Protein AF-A0A7S2MQ32-F1 (afdb_monomer)

Sequence (96 aa):
TALHDCSGAVVSGEMVAVMGPSGAGKSTLLDTLTMRKTVGDISGKVLINGRERDESFLLASTYVPQEDNLVPTNTVEETMLFYADLTLPRSSSFER

Solvent-accessible surface area (backbone atoms only — not comparable to full-atom values): 7012 Å² total; per-residue (Å²): 132,73,77,74,96,81,84,86,87,85,60,94,93,66,87,86,83,91,83,76,64,90,87,65,30,62,67,58,50,52,30,56,77,64,73,65,59,88,76,80,94,84,83,88,86,58,67,56,95,86,36,76,68,57,78,66,51,67,77,77,53,86,83,84,69,98,67,85,92,71,67,89,87,55,52,72,66,57,51,51,50,55,52,45,70,74,70,51,62,92,83,66,75,84,84,129

InterPro domains:
  IPR003439 ABC transporter-like, ATP-binding domain [PF00005] (3-79)
  IPR027417 P-loop containing nucleoside triphosphate hydrolase [G3DSA:3.40.50.300] (1-96)
  IPR027417 P-loop containing nucleoside triphosphate hydrolase [SSF52540] (2-87)
  IPR050352 ATP-binding cassette subfamily G transporters [PTHR48041] (3-93)

Nearest PDB structures (foldseek):
  7pkt-assembly1_E  TM=1.574E-01  e=5.296E+00  Chlamydomonas reinhardtii

Secondary structure (DSSP, 8-state):
----S------TT--------TTSSHHHHHHHHTT---SS---S--EETTEE--THHHHH-----SS----TTS-HHHHHHHHHHHHS-TT-----

Radius of gyration: 16.96 Å; Cα contacts (8 Å, |Δi|>4): 30; chains: 1; bounding box: 49×25×41 Å

Organism: NCBI:txid327968

Foldseek 3Di:
DLDDPDDDDDDPPDDDDDDDDPSSCPLVVVCLLQVNDPDDDDDDFDDDPNHTDDPVVNLVDDDDDPDDPDDPPDDPVRRVVVVCVVNPDPPPDDDD

Mean predicted aligned error: 6.2 Å

pLDDT: mean 87.22, std 9.17, range [43.84, 96.19]

Structure (mmCIF, N/CA/C/O backbone):
data_AF-A0A7S2MQ32-F1
#
_entry.id   AF-A0A7S2MQ32-F1
#
loop_
_atom_site.group_PDB
_atom_site.id
_atom_site.type_symbol
_atom_site.label_atom_id
_atom_site.label_alt_id
_atom_site.label_c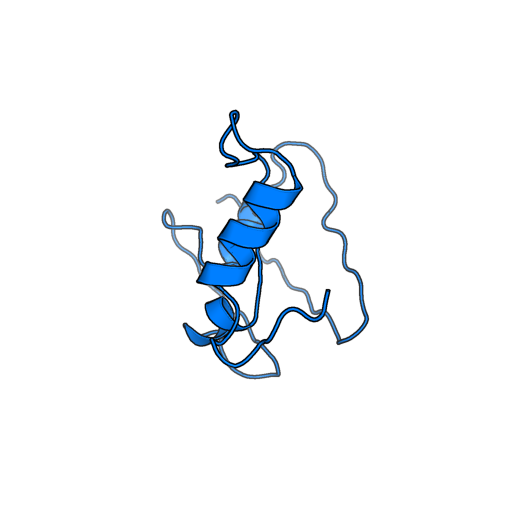omp_id
_atom_site.label_asym_id
_atom_site.label_entity_id
_atom_site.label_seq_id
_atom_site.pdbx_PDB_ins_code
_atom_site.Cartn_x
_atom_site.Cartn_y
_atom_site.Cartn_z
_atom_site.occupancy
_atom_site.B_iso_or_equiv
_atom_site.auth_seq_id
_atom_site.auth_comp_id
_atom_site.auth_asym_id
_atom_site.auth_atom_id
_atom_site.pdbx_PDB_model_num
ATOM 1 N N . THR A 1 1 ? 20.627 3.619 -1.464 1.00 59.44 1 THR A N 1
ATOM 2 C CA . THR A 1 1 ? 19.467 3.231 -2.287 1.00 59.44 1 THR A CA 1
ATOM 3 C C . THR A 1 1 ? 18.786 2.053 -1.619 1.00 59.44 1 THR A C 1
ATOM 5 O O . THR A 1 1 ? 19.478 1.129 -1.230 1.00 59.44 1 THR A O 1
ATOM 8 N N . ALA A 1 2 ? 17.483 2.141 -1.333 1.00 75.12 2 ALA A N 1
ATOM 9 C CA . ALA A 1 2 ? 16.776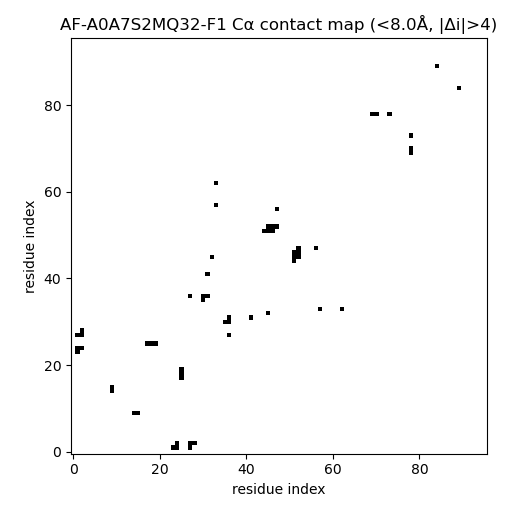 1.146 -0.506 1.00 75.12 2 ALA A CA 1
ATOM 10 C C . ALA A 1 2 ? 16.167 -0.016 -1.315 1.00 75.12 2 ALA A C 1
ATOM 12 O O . ALA A 1 2 ? 15.858 -1.055 -0.747 1.00 75.12 2 ALA A O 1
ATOM 13 N N . LEU A 1 3 ? 15.986 0.166 -2.626 1.00 87.81 3 LEU A N 1
ATOM 14 C CA . LEU A 1 3 ? 15.459 -0.823 -3.566 1.00 87.81 3 LEU A CA 1
ATOM 15 C C . LEU A 1 3 ? 16.305 -0.775 -4.835 1.00 87.81 3 LEU A C 1
ATOM 17 O O . LEU A 1 3 ? 16.645 0.314 -5.296 1.00 87.81 3 LEU A O 1
ATOM 21 N N . HIS A 1 4 ? 16.633 -1.934 -5.391 1.00 89.69 4 HIS A N 1
ATOM 22 C CA . HIS A 1 4 ? 17.498 -2.058 -6.558 1.00 89.69 4 HIS A CA 1
ATOM 23 C C . HIS A 1 4 ? 16.889 -3.053 -7.538 1.00 89.69 4 HIS A C 1
ATOM 25 O O . HIS A 1 4 ? 16.665 -4.198 -7.162 1.00 89.69 4 HIS A O 1
ATOM 31 N N . ASP A 1 5 ? 16.621 -2.592 -8.761 1.00 89.50 5 ASP A N 1
ATOM 32 C CA . ASP A 1 5 ? 16.197 -3.416 -9.902 1.00 89.50 5 ASP A CA 1
ATOM 33 C C . ASP A 1 5 ? 15.099 -4.447 -9.571 1.00 89.50 5 ASP A C 1
ATOM 35 O O . ASP A 1 5 ? 15.208 -5.646 -9.822 1.00 89.50 5 ASP A O 1
ATOM 39 N N . CYS A 1 6 ? 14.037 -3.978 -8.914 1.00 90.81 6 CYS A N 1
ATOM 40 C CA . CYS A 1 6 ? 12.917 -4.823 -8.520 1.00 90.81 6 CYS A CA 1
ATOM 41 C C . CYS A 1 6 ? 11.891 -4.893 -9.657 1.00 90.81 6 CYS A C 1
ATOM 43 O O . CYS A 1 6 ? 11.445 -3.861 -10.159 1.00 90.81 6 CYS A O 1
ATOM 45 N N . SER A 1 7 ? 11.469 -6.104 -10.017 1.00 92.75 7 SER A N 1
ATOM 46 C CA . SER A 1 7 ? 10.418 -6.351 -11.007 1.00 92.75 7 SER A CA 1
ATOM 47 C C . SER A 1 7 ? 9.429 -7.398 -10.496 1.00 92.75 7 SER A C 1
ATOM 49 O O . SER A 1 7 ? 9.757 -8.226 -9.646 1.00 92.75 7 SER A O 1
ATOM 51 N N . GLY A 1 8 ? 8.192 -7.331 -10.980 1.00 93.31 8 GLY A N 1
ATOM 52 C CA . GLY A 1 8 ? 7.127 -8.249 -10.593 1.00 93.31 8 GLY A CA 1
ATOM 53 C C . GLY A 1 8 ? 5.819 -7.929 -11.308 1.00 93.31 8 GLY A C 1
ATOM 54 O O . GLY A 1 8 ? 5.656 -6.847 -11.872 1.00 93.31 8 GLY A O 1
ATOM 55 N N . ALA A 1 9 ? 4.894 -8.882 -11.283 1.00 94.31 9 ALA A N 1
ATOM 56 C CA . ALA A 1 9 ? 3.543 -8.740 -11.806 1.00 94.31 9 ALA A CA 1
ATOM 57 C C . ALA A 1 9 ? 2.574 -9.514 -10.906 1.00 94.31 9 ALA A C 1
ATOM 59 O O . ALA A 1 9 ? 2.970 -10.479 -10.255 1.00 94.31 9 ALA A O 1
ATOM 60 N N . VAL A 1 10 ? 1.320 -9.072 -10.875 1.00 93.44 10 VAL A N 1
ATOM 61 C CA . VAL A 1 10 ? 0.223 -9.725 -10.153 1.00 93.44 10 VAL A CA 1
ATOM 62 C C . VAL A 1 10 ? -0.965 -9.772 -11.100 1.00 93.44 10 VAL A C 1
ATOM 64 O O . VAL A 1 10 ? -1.293 -8.740 -11.694 1.00 93.44 10 VAL A O 1
ATOM 67 N N . VAL A 1 11 ? -1.598 -10.935 -11.260 1.00 95.00 11 VAL A N 1
ATOM 68 C CA . VAL A 1 11 ? -2.842 -11.036 -12.035 1.00 95.00 11 VAL A CA 1
ATOM 69 C C . VAL A 1 11 ? -4.071 -11.077 -11.128 1.00 95.00 11 VAL A C 1
ATOM 71 O O . VAL A 1 11 ? -3.991 -11.300 -9.921 1.00 95.00 11 VAL A O 1
ATOM 74 N N . SER A 1 12 ? -5.239 -10.798 -11.707 1.00 93.56 12 SER A N 1
ATOM 75 C CA . SER A 1 12 ? -6.498 -10.792 -10.959 1.00 93.56 12 SER A CA 1
ATOM 76 C C . SER A 1 12 ? -6.752 -12.152 -10.299 1.00 93.56 12 SER A C 1
ATOM 78 O O . SER A 1 12 ? -6.643 -13.188 -10.951 1.00 93.56 12 SER A O 1
ATOM 80 N N . GLY A 1 13 ? -7.097 -12.134 -9.010 1.00 94.94 13 GLY A N 1
ATOM 81 C CA . GLY A 1 13 ? -7.343 -13.337 -8.209 1.00 94.94 13 GLY A CA 1
ATOM 82 C C . GLY A 1 13 ? -6.108 -13.907 -7.507 1.00 94.94 13 GLY A C 1
ATOM 83 O O . GLY A 1 13 ? -6.251 -14.832 -6.710 1.00 94.94 13 GLY A O 1
ATOM 84 N N . GLU A 1 14 ? -4.915 -13.358 -7.744 1.00 95.56 14 GLU A N 1
ATOM 85 C CA . GLU A 1 14 ? -3.703 -13.783 -7.045 1.00 95.56 14 GLU A CA 1
ATOM 86 C C . GLU A 1 14 ? -3.470 -13.017 -5.742 1.00 95.56 14 GLU A C 1
ATOM 88 O O . GLU A 1 14 ? -3.774 -11.831 -5.610 1.00 95.56 14 GLU A O 1
ATOM 93 N N . MET A 1 15 ? -2.850 -13.709 -4.786 1.00 94.31 15 MET A N 1
ATOM 94 C CA . MET A 1 15 ? -2.302 -13.118 -3.573 1.00 94.31 15 MET A CA 1
ATOM 95 C C . MET A 1 15 ? -0.780 -13.232 -3.620 1.00 94.31 15 MET A C 1
ATOM 97 O O . MET A 1 15 ? -0.234 -14.334 -3.633 1.00 94.31 15 MET A O 1
ATOM 101 N N . VAL A 1 16 ? -0.096 -12.088 -3.623 1.00 94.62 16 VAL A N 1
ATOM 102 C CA . VAL A 1 16 ? 1.370 -12.022 -3.630 1.00 94.62 16 VAL A CA 1
ATOM 103 C C . VAL A 1 16 ? 1.873 -11.543 -2.277 1.00 94.62 16 VAL A C 1
ATOM 105 O O . VAL A 1 16 ? 1.431 -10.520 -1.759 1.00 94.62 16 VAL A O 1
ATOM 108 N N . ALA A 1 17 ? 2.824 -12.287 -1.712 1.00 93.94 17 ALA A N 1
ATOM 109 C CA . ALA A 1 17 ? 3.459 -11.967 -0.442 1.00 93.94 17 ALA A CA 1
ATOM 110 C C . ALA A 1 17 ? 4.883 -11.440 -0.664 1.00 93.94 17 ALA A C 1
ATOM 112 O O . ALA A 1 17 ? 5.700 -12.082 -1.324 1.00 93.94 17 ALA A O 1
ATOM 113 N N . VAL A 1 18 ? 5.203 -10.293 -0.061 1.00 92.62 18 VAL A N 1
ATOM 114 C CA . VAL A 1 18 ? 6.566 -9.745 -0.034 1.00 92.62 18 VAL A CA 1
ATOM 115 C C . VAL A 1 18 ? 7.239 -10.169 1.268 1.00 92.62 18 VAL A C 1
ATOM 117 O O . VAL A 1 18 ? 6.889 -9.695 2.348 1.00 92.62 18 VAL A O 1
ATOM 120 N N . MET A 1 19 ? 8.223 -11.061 1.172 1.00 93.31 19 MET A N 1
ATOM 121 C CA . MET A 1 19 ? 8.927 -11.628 2.324 1.00 93.31 19 MET A CA 1
ATOM 122 C C . MET A 1 19 ? 10.399 -11.212 2.347 1.00 93.31 19 MET A C 1
ATOM 124 O O . MET A 1 19 ? 11.017 -10.995 1.310 1.00 93.31 19 MET A O 1
ATOM 128 N N . GLY A 1 20 ? 10.970 -11.100 3.545 1.00 92.88 20 GLY A N 1
ATOM 129 C CA . GLY A 1 20 ? 12.378 -10.751 3.729 1.00 92.88 20 GLY A CA 1
ATOM 130 C C . GLY A 1 20 ? 12.688 -10.257 5.144 1.00 92.88 20 GLY A C 1
ATOM 131 O O . GLY A 1 20 ? 11.764 -9.911 5.892 1.00 92.88 20 GLY A O 1
ATOM 132 N N . PRO A 1 21 ? 13.975 -10.182 5.525 1.00 93.38 21 PRO A N 1
ATOM 133 C CA . PRO A 1 21 ? 14.389 -9.750 6.858 1.00 93.38 21 PRO A CA 1
ATOM 134 C C . PRO A 1 21 ? 13.974 -8.300 7.152 1.00 93.38 21 PRO A C 1
ATOM 136 O O . PRO A 1 21 ? 13.599 -7.533 6.255 1.00 93.38 21 PRO A O 1
ATOM 139 N N . SER A 1 22 ? 13.994 -7.911 8.429 1.00 90.75 22 SER A N 1
ATOM 140 C CA . SER A 1 22 ? 13.772 -6.510 8.809 1.00 90.75 22 SER A CA 1
ATOM 141 C C . SER A 1 22 ? 14.791 -5.603 8.106 1.00 90.75 22 SER A C 1
ATOM 143 O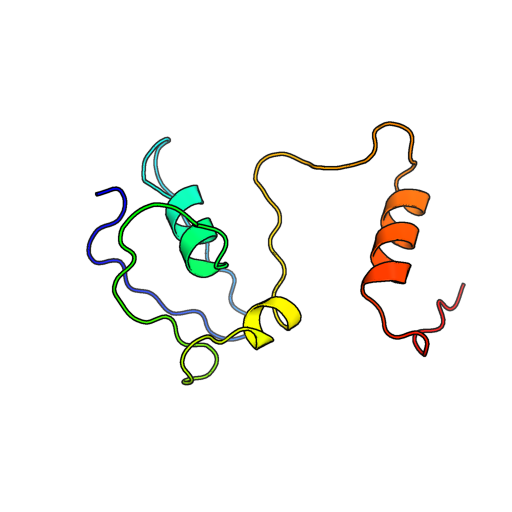 O . SER A 1 22 ? 15.949 -5.980 7.951 1.00 90.75 22 SER A O 1
ATOM 145 N N . GLY A 1 23 ? 14.348 -4.446 7.610 1.00 87.44 23 GLY A N 1
ATOM 146 C CA . GLY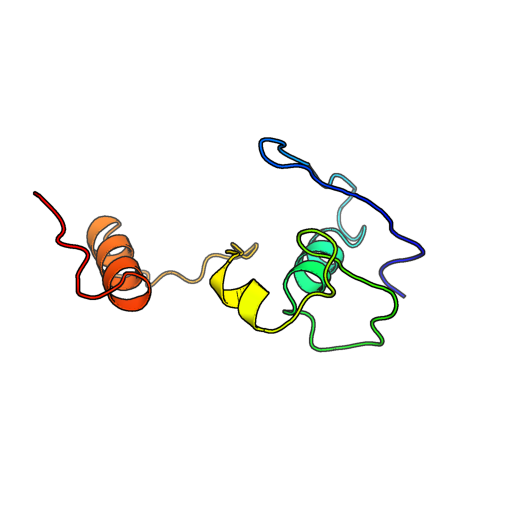 A 1 23 ? 15.201 -3.525 6.847 1.00 87.44 23 GLY A CA 1
ATOM 147 C C . GLY A 1 23 ? 15.431 -3.881 5.371 1.00 87.44 23 GLY A C 1
ATOM 148 O O . GLY A 1 23 ? 16.018 -3.079 4.658 1.00 87.44 23 GLY A O 1
ATOM 149 N N . ALA A 1 24 ? 14.909 -5.005 4.861 1.00 89.75 24 ALA A N 1
ATOM 150 C CA . ALA A 1 24 ? 15.057 -5.394 3.447 1.00 89.75 24 ALA A CA 1
ATOM 151 C C . ALA A 1 24 ? 14.307 -4.496 2.434 1.00 89.75 24 ALA A C 1
ATOM 153 O O . ALA A 1 24 ? 14.292 -4.796 1.246 1.00 89.75 24 ALA A O 1
ATOM 154 N N . GLY A 1 25 ? 13.629 -3.436 2.888 1.00 89.75 25 GLY A N 1
ATOM 155 C CA . GLY A 1 25 ? 12.883 -2.529 2.012 1.00 89.75 25 GLY A CA 1
ATOM 156 C C . GLY A 1 25 ? 11.446 -2.958 1.692 1.00 89.75 25 GLY A C 1
ATOM 157 O O . GLY A 1 25 ? 10.846 -2.380 0.798 1.00 89.75 25 GLY A O 1
ATOM 158 N N . LYS A 1 26 ? 10.855 -3.917 2.423 1.00 92.69 26 LYS A N 1
ATOM 159 C CA . LYS A 1 26 ? 9.464 -4.379 2.205 1.00 92.69 26 LYS A CA 1
ATOM 160 C C . LYS A 1 26 ? 8.442 -3.238 2.263 1.00 92.69 26 LYS A C 1
ATOM 162 O O . LYS A 1 26 ? 7.726 -3.008 1.295 1.00 92.69 26 LYS A O 1
ATOM 167 N N . SER A 1 27 ? 8.423 -2.493 3.370 1.00 90.69 27 SER A N 1
ATOM 168 C CA . SER A 1 27 ? 7.529 -1.340 3.533 1.00 90.69 27 SER A CA 1
ATOM 169 C C . SER A 1 27 ? 7.853 -0.266 2.495 1.00 90.69 27 SER A C 1
ATOM 171 O O . SER A 1 27 ? 6.956 0.253 1.850 1.00 90.69 27 SER A O 1
ATOM 173 N N . THR A 1 28 ? 9.141 -0.043 2.204 1.00 91.25 28 THR A N 1
ATOM 174 C CA . THR A 1 28 ? 9.570 0.885 1.148 1.00 91.25 28 THR A CA 1
ATOM 175 C C . THR A 1 28 ? 9.040 0.501 -0.236 1.00 91.25 28 THR A C 1
ATOM 177 O O . THR A 1 28 ? 8.655 1.387 -0.992 1.00 91.25 28 THR A O 1
ATOM 180 N N . LEU A 1 29 ? 9.008 -0.791 -0.576 1.00 91.56 29 LEU A N 1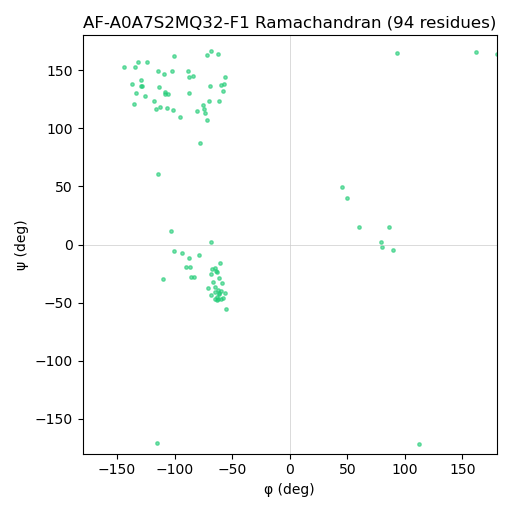
ATOM 181 C CA . LEU A 1 29 ? 8.450 -1.285 -1.834 1.00 91.56 29 LEU A CA 1
ATOM 182 C C . LEU A 1 29 ? 6.945 -1.018 -1.896 1.00 91.56 29 LEU A C 1
ATOM 184 O O . LEU A 1 29 ? 6.471 -0.469 -2.889 1.00 91.56 29 LEU A O 1
ATOM 188 N N . LEU A 1 30 ? 6.208 -1.335 -0.828 1.00 91.88 30 LEU A N 1
ATOM 189 C CA . LEU A 1 30 ? 4.764 -1.092 -0.758 1.00 91.88 30 LEU A CA 1
ATOM 190 C C . LEU A 1 30 ? 4.425 0.407 -0.791 1.00 91.88 30 LEU A C 1
ATOM 192 O O . LEU A 1 30 ? 3.524 0.814 -1.524 1.00 91.88 30 LEU A O 1
ATOM 196 N N . ASP A 1 31 ? 5.184 1.253 -0.096 1.00 90.38 31 ASP A N 1
ATOM 197 C CA . ASP A 1 31 ? 5.002 2.710 -0.115 1.00 90.38 31 ASP A CA 1
ATOM 198 C C . ASP A 1 31 ? 5.286 3.305 -1.506 1.00 90.38 31 ASP A C 1
ATOM 200 O O . ASP A 1 31 ? 4.599 4.224 -1.959 1.00 90.38 31 ASP A O 1
ATOM 204 N N . THR A 1 32 ? 6.276 2.770 -2.231 1.00 90.12 32 THR A N 1
ATOM 205 C CA . THR A 1 32 ? 6.556 3.165 -3.620 1.00 90.12 32 THR A CA 1
ATOM 206 C C . THR A 1 32 ? 5.439 2.716 -4.569 1.00 90.12 32 THR A C 1
ATOM 208 O O . THR A 1 32 ? 4.985 3.509 -5.403 1.00 90.12 32 THR A O 1
ATOM 211 N N . LEU A 1 33 ? 4.933 1.485 -4.421 1.00 89.81 33 LEU A N 1
ATOM 212 C CA . LEU A 1 33 ? 3.812 0.950 -5.208 1.00 89.81 33 LEU A CA 1
ATOM 213 C C . LEU A 1 33 ? 2.474 1.645 -4.917 1.00 89.81 33 LEU A C 1
ATOM 215 O O . LEU A 1 33 ? 1.605 1.661 -5.787 1.00 89.81 33 LEU A O 1
ATOM 219 N N . THR A 1 34 ? 2.333 2.301 -3.765 1.00 89.12 34 THR A N 1
ATOM 220 C CA . THR A 1 34 ? 1.103 3.005 -3.358 1.00 89.12 34 THR A CA 1
ATOM 221 C C . THR A 1 34 ? 1.160 4.528 -3.497 1.00 89.12 34 THR A C 1
ATOM 223 O O . THR A 1 34 ? 0.273 5.215 -3.004 1.00 89.12 34 THR A O 1
ATOM 226 N N . MET A 1 35 ? 2.185 5.072 -4.170 1.00 87.44 35 MET A N 1
ATOM 227 C CA . MET A 1 35 ? 2.418 6.525 -4.329 1.00 87.44 35 MET A CA 1
ATOM 228 C C . MET A 1 35 ? 2.605 7.285 -3.003 1.00 87.44 35 MET A C 1
ATOM 230 O O . MET A 1 35 ? 2.548 8.509 -2.983 1.00 87.44 35 MET A O 1
ATOM 234 N N . ARG A 1 36 ? 2.855 6.592 -1.887 1.00 83.75 36 ARG A N 1
ATOM 235 C CA . ARG A 1 36 ? 3.008 7.217 -0.565 1.00 83.75 36 ARG A CA 1
ATOM 236 C C . ARG A 1 36 ? 4.424 7.685 -0.263 1.00 83.75 36 ARG A C 1
ATOM 238 O O . ARG A 1 36 ? 4.624 8.520 0.614 1.00 83.75 36 ARG A O 1
ATOM 245 N N . LYS A 1 37 ? 5.421 7.159 -0.972 1.00 83.31 37 LYS A N 1
ATOM 246 C CA . LYS A 1 37 ? 6.812 7.564 -0.772 1.00 83.31 37 LYS A CA 1
ATOM 247 C C . LYS A 1 37 ? 7.064 8.958 -1.360 1.00 83.31 37 LYS A C 1
ATOM 249 O O . LYS A 1 37 ? 7.062 9.123 -2.574 1.00 83.31 37 LYS A O 1
ATOM 254 N N . THR A 1 38 ? 7.336 9.930 -0.491 1.00 71.00 38 THR A N 1
ATOM 255 C CA . THR A 1 38 ? 7.554 11.349 -0.840 1.00 71.00 38 THR A CA 1
ATOM 256 C C . THR A 1 38 ? 9.027 11.766 -0.896 1.00 71.00 38 THR A C 1
ATOM 258 O O . THR A 1 38 ? 9.327 12.900 -1.260 1.00 71.00 38 THR A O 1
ATOM 261 N N . VAL A 1 39 ? 9.955 10.873 -0.530 1.00 75.62 39 VAL A N 1
ATOM 262 C CA . VAL A 1 39 ? 11.387 11.187 -0.393 1.00 75.62 39 VAL A CA 1
ATOM 263 C C . VAL A 1 39 ? 12.258 10.203 -1.175 1.00 75.62 39 VAL A C 1
ATOM 265 O O . VAL A 1 39 ? 12.084 8.983 -1.082 1.00 75.62 39 VAL A O 1
ATOM 268 N N . GLY A 1 40 ? 13.256 10.753 -1.870 1.00 78.31 40 GLY A N 1
ATOM 269 C CA . GLY A 1 40 ? 14.251 10.029 -2.659 1.00 78.31 40 GLY A CA 1
ATOM 270 C C . GLY A 1 40 ? 13.868 9.887 -4.132 1.00 78.31 40 GLY A C 1
ATOM 271 O O . GLY A 1 40 ? 12.713 10.070 -4.506 1.00 78.31 40 GLY A O 1
ATOM 272 N N . ASP A 1 41 ? 14.849 9.533 -4.959 1.00 83.19 41 ASP A N 1
ATOM 273 C CA . ASP A 1 41 ? 14.628 9.316 -6.387 1.00 83.19 41 ASP A CA 1
ATOM 274 C C . ASP A 1 41 ? 13.921 7.978 -6.621 1.00 83.19 41 ASP A C 1
ATOM 276 O O . ASP A 1 41 ? 14.420 6.909 -6.252 1.00 83.19 41 ASP A O 1
ATOM 280 N N . ILE A 1 42 ? 12.740 8.045 -7.233 1.00 86.00 42 ILE A N 1
ATOM 281 C CA . ILE A 1 42 ? 11.978 6.881 -7.681 1.00 86.00 42 ILE A CA 1
ATOM 282 C C . ILE A 1 42 ? 12.092 6.831 -9.202 1.00 86.00 42 ILE A C 1
ATOM 284 O O . ILE A 1 42 ? 11.645 7.741 -9.896 1.00 86.00 42 ILE A O 1
ATOM 288 N N . SER A 1 43 ? 12.684 5.759 -9.718 1.00 88.44 43 SER A N 1
ATOM 289 C CA . SER A 1 43 ? 12.800 5.492 -11.150 1.00 88.44 43 SER A CA 1
ATOM 290 C C . SER A 1 43 ? 12.197 4.129 -11.491 1.00 88.44 43 SER A C 1
ATOM 292 O O . SER A 1 43 ? 12.061 3.259 -10.630 1.00 88.44 43 SER A O 1
ATOM 294 N N . GLY A 1 44 ? 11.802 3.958 -12.752 1.00 90.12 44 GLY A N 1
ATOM 295 C CA .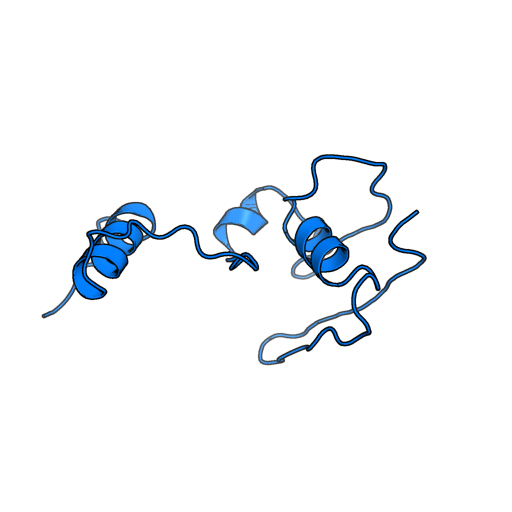 GLY A 1 44 ? 11.109 2.765 -13.239 1.00 90.12 44 GLY A CA 1
ATOM 296 C C . GLY A 1 44 ? 9.661 3.048 -13.634 1.00 90.12 44 GLY A C 1
ATOM 297 O O . GLY A 1 44 ? 9.235 4.200 -13.707 1.00 90.12 44 GLY A O 1
ATOM 298 N N . LYS A 1 45 ? 8.910 1.984 -13.930 1.00 90.75 45 LYS A N 1
ATOM 299 C CA . LYS A 1 45 ? 7.513 2.062 -14.371 1.00 90.75 45 LYS A CA 1
ATOM 300 C C . LYS A 1 45 ? 6.644 1.135 -13.538 1.00 90.75 45 LYS A C 1
ATOM 302 O O . LYS A 1 45 ? 7.008 -0.013 -13.308 1.00 90.75 45 LYS A O 1
ATOM 307 N N . VAL A 1 46 ? 5.478 1.629 -13.136 1.00 91.50 46 VAL A N 1
ATOM 308 C CA . VAL A 1 46 ? 4.426 0.834 -12.495 1.00 91.50 46 VAL A CA 1
ATOM 309 C C . VAL A 1 46 ? 3.211 0.881 -13.406 1.00 91.50 46 VAL A C 1
ATOM 311 O O . VAL A 1 46 ? 2.746 1.968 -13.754 1.00 91.50 46 VAL A O 1
ATOM 314 N N . LEU A 1 47 ? 2.731 -0.293 -13.813 1.00 92.31 47 LEU A N 1
ATOM 315 C CA . LEU A 1 47 ? 1.615 -0.426 -14.741 1.00 92.31 47 LEU A CA 1
ATOM 316 C C . LEU A 1 47 ? 0.416 -1.059 -14.040 1.00 92.31 47 LEU A C 1
ATOM 318 O O . LEU A 1 47 ? 0.563 -2.064 -13.350 1.00 92.31 47 LEU A O 1
ATOM 322 N N . ILE A 1 48 ? -0.769 -0.504 -14.276 1.00 91.62 48 ILE A N 1
ATOM 323 C CA . ILE A 1 48 ? -2.055 -1.037 -13.832 1.00 91.62 48 ILE A CA 1
ATOM 324 C C . ILE A 1 48 ? -2.852 -1.379 -15.086 1.00 91.62 48 ILE A C 1
ATOM 326 O O . ILE A 1 48 ? -3.128 -0.507 -15.909 1.00 91.62 48 ILE A O 1
ATOM 330 N N . ASN A 1 49 ? -3.173 -2.661 -15.280 1.00 90.06 49 ASN A N 1
ATOM 331 C CA . ASN A 1 49 ? -3.861 -3.153 -16.484 1.00 90.06 49 ASN A CA 1
ATOM 332 C C . ASN A 1 49 ? -3.204 -2.678 -17.802 1.00 90.06 49 ASN A C 1
ATOM 334 O O . ASN A 1 49 ? -3.882 -2.289 -18.752 1.00 90.06 49 ASN A O 1
ATOM 338 N N . GLY A 1 50 ? -1.866 -2.666 -17.843 1.00 90.75 50 GLY A N 1
ATOM 339 C CA . GLY A 1 50 ? -1.073 -2.267 -19.015 1.00 90.75 50 GLY A CA 1
ATOM 340 C C . GLY A 1 50 ? -0.933 -0.758 -19.247 1.00 90.75 50 GLY A C 1
ATOM 341 O O . GLY A 1 50 ? -0.301 -0.362 -20.223 1.00 90.75 50 GLY A O 1
ATOM 342 N N . ARG A 1 51 ? -1.484 0.092 -18.373 1.00 91.88 51 ARG A N 1
ATOM 343 C CA . ARG A 1 51 ? -1.353 1.557 -18.438 1.00 91.88 51 ARG A CA 1
ATOM 344 C C . ARG A 1 51 ? -0.456 2.063 -17.318 1.00 91.88 51 ARG A C 1
ATOM 346 O O . ARG A 1 51 ? -0.449 1.471 -16.243 1.00 91.88 51 ARG A O 1
ATOM 353 N N . GLU A 1 52 ? 0.299 3.133 -17.555 1.00 91.75 52 GLU A N 1
ATOM 354 C CA . GLU A 1 52 ? 1.077 3.761 -16.479 1.00 91.75 52 GLU A CA 1
ATOM 355 C C . GLU A 1 52 ? 0.143 4.230 -15.356 1.00 91.75 52 GLU A C 1
ATOM 357 O O . GLU A 1 52 ? -0.948 4.739 -15.612 1.00 91.75 52 GLU A O 1
ATOM 362 N N . ARG A 1 53 ? 0.561 3.994 -14.109 1.00 90.38 53 ARG A N 1
ATOM 363 C CA . ARG A 1 53 ? -0.190 4.376 -12.911 1.00 90.38 53 ARG A CA 1
ATOM 364 C C . ARG A 1 53 ? -0.374 5.897 -12.858 1.00 90.38 53 ARG A C 1
ATOM 366 O O . ARG A 1 53 ? 0.614 6.625 -12.799 1.00 90.38 53 ARG A O 1
ATOM 373 N N . ASP A 1 54 ? -1.619 6.346 -12.775 1.00 88.19 54 ASP A N 1
ATOM 374 C CA . ASP A 1 54 ? -2.010 7.741 -12.558 1.00 88.19 54 ASP A CA 1
ATOM 375 C C . ASP A 1 54 ? -2.734 7.909 -11.206 1.00 88.19 54 ASP A C 1
ATOM 377 O O . ASP A 1 54 ? -2.774 6.988 -10.387 1.00 88.19 54 ASP A O 1
ATOM 381 N N . GLU A 1 55 ? -3.306 9.086 -10.952 1.00 85.81 55 GLU A N 1
ATOM 382 C CA . GLU A 1 55 ? -4.043 9.375 -9.713 1.00 85.81 55 GLU A CA 1
ATOM 383 C C . GLU A 1 55 ? -5.291 8.496 -9.533 1.00 85.81 55 GLU A C 1
ATOM 385 O O . GLU A 1 55 ? -5.711 8.252 -8.400 1.00 85.81 55 GLU A O 1
ATOM 390 N N . SER A 1 56 ? -5.860 7.948 -10.617 1.00 85.38 56 SER A N 1
ATOM 391 C CA . SER A 1 56 ? -7.031 7.064 -10.536 1.00 85.38 56 SER A CA 1
ATOM 392 C C . SER A 1 56 ? -6.724 5.764 -9.789 1.00 85.38 56 SER A C 1
ATOM 394 O O . SER A 1 56 ? -7.615 5.161 -9.189 1.00 85.38 56 SER A O 1
ATOM 396 N N . PHE A 1 57 ? -5.449 5.367 -9.731 1.00 86.88 57 PHE A N 1
ATOM 397 C CA . PHE A 1 57 ? -5.000 4.231 -8.934 1.00 86.88 57 PHE A CA 1
ATOM 398 C C . PHE A 1 57 ? -5.315 4.388 -7.442 1.00 86.88 57 PHE A C 1
ATOM 400 O O . PHE A 1 57 ? -5.609 3.395 -6.774 1.00 86.88 57 PHE A O 1
ATOM 407 N N . LEU A 1 58 ? -5.296 5.615 -6.915 1.00 83.69 58 LEU A N 1
ATOM 408 C CA . LEU A 1 58 ? -5.621 5.873 -5.511 1.00 83.69 58 LEU A CA 1
ATOM 409 C C . LEU A 1 58 ? -7.102 5.621 -5.203 1.00 83.69 58 LEU A C 1
ATOM 411 O O . LEU A 1 58 ? -7.436 5.298 -4.070 1.00 83.69 58 LEU A O 1
ATOM 415 N N . LEU A 1 59 ? -7.976 5.732 -6.208 1.00 81.69 59 LEU A N 1
ATOM 416 C CA . LEU A 1 59 ? -9.402 5.414 -6.088 1.00 81.69 59 LEU A CA 1
ATOM 417 C C . LEU A 1 59 ? -9.677 3.914 -6.254 1.00 81.69 59 LEU A C 1
ATOM 419 O O . LEU A 1 59 ? -10.657 3.404 -5.722 1.00 81.69 59 LEU A O 1
ATOM 423 N N . ALA A 1 60 ? -8.826 3.209 -7.002 1.00 83.62 60 ALA A N 1
ATOM 424 C CA . ALA A 1 60 ? -8.989 1.788 -7.308 1.00 83.62 60 ALA A CA 1
ATOM 425 C C . ALA A 1 60 ? -8.258 0.845 -6.334 1.00 83.62 60 ALA A C 1
ATOM 427 O O . ALA A 1 60 ? -8.400 -0.373 -6.441 1.00 83.62 60 ALA A O 1
ATOM 428 N N . SER A 1 61 ? -7.444 1.376 -5.420 1.00 88.19 61 SER A N 1
ATOM 429 C CA . SER A 1 61 ? -6.629 0.585 -4.498 1.00 88.19 61 SER A CA 1
ATOM 430 C C . SER A 1 61 ? -6.758 1.078 -3.061 1.00 88.19 61 SER A C 1
ATOM 432 O O . SER A 1 61 ? -7.099 2.227 -2.792 1.00 88.19 61 SER A O 1
ATOM 434 N N . THR A 1 62 ? -6.473 0.195 -2.110 1.00 89.12 62 THR A N 1
ATOM 435 C CA . THR A 1 62 ? -6.460 0.520 -0.683 1.00 89.12 62 THR A CA 1
ATOM 436 C C . THR A 1 62 ? -5.145 0.043 -0.092 1.00 89.12 62 THR A C 1
ATOM 438 O O . THR A 1 62 ? -4.636 -1.016 -0.453 1.00 89.12 62 THR A O 1
ATOM 441 N N . TYR A 1 63 ? -4.587 0.833 0.819 1.00 90.25 63 TYR A N 1
ATOM 442 C CA . TYR A 1 63 ? -3.357 0.504 1.526 1.00 90.25 63 TYR A CA 1
ATOM 443 C C . TYR A 1 63 ? -3.599 0.591 3.021 1.00 90.25 63 TYR A C 1
ATOM 445 O O . TYR A 1 63 ? -4.068 1.618 3.515 1.00 90.25 63 TYR A O 1
ATOM 453 N N . VAL A 1 64 ? -3.243 -0.483 3.715 1.00 90.00 64 VAL A N 1
ATOM 454 C CA . VAL A 1 64 ? -3.272 -0.561 5.170 1.00 90.00 64 VAL A CA 1
ATOM 455 C C . VAL A 1 64 ? -1.833 -0.377 5.662 1.00 90.00 64 VAL A C 1
ATOM 457 O O . VAL A 1 64 ? -0.974 -1.186 5.298 1.00 90.00 64 VAL A O 1
ATOM 460 N N . PRO A 1 65 ? -1.534 0.701 6.408 1.00 87.69 65 PRO A N 1
ATOM 461 C CA . PRO A 1 65 ? -0.195 0.952 6.930 1.00 87.69 65 PRO A CA 1
ATOM 462 C C . PRO A 1 65 ? 0.198 -0.064 8.012 1.00 87.69 65 PRO A C 1
ATOM 464 O O . PRO A 1 65 ? -0.634 -0.793 8.539 1.00 87.69 65 PRO A O 1
ATOM 467 N N . GLN A 1 66 ? 1.489 -0.096 8.353 1.00 87.31 66 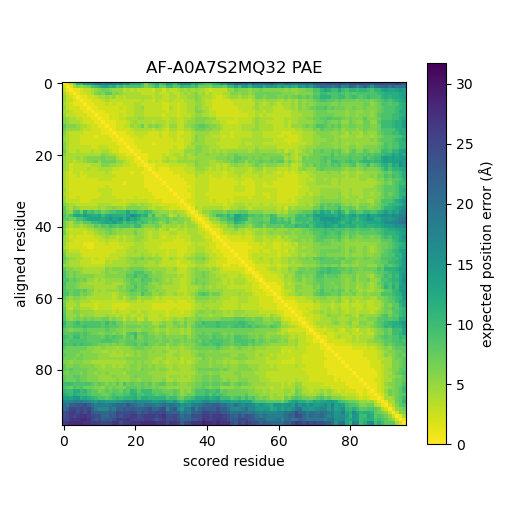GLN A N 1
ATOM 468 C CA . GLN A 1 66 ? 2.017 -0.980 9.399 1.00 87.31 66 GLN A CA 1
ATOM 469 C C . GLN A 1 66 ? 1.514 -0.614 10.807 1.00 87.31 66 GLN A C 1
ATOM 471 O O . GLN A 1 66 ? 1.383 -1.496 11.651 1.00 87.31 66 GLN A O 1
ATOM 476 N N . GLU A 1 67 ? 1.277 0.674 11.061 1.00 89.62 67 GLU A N 1
ATOM 477 C CA . GLU A 1 67 ? 0.723 1.179 12.318 1.00 89.62 67 GLU A CA 1
ATOM 478 C C . GLU A 1 67 ? -0.710 1.654 12.091 1.00 89.62 67 GLU A C 1
ATOM 480 O O . GLU A 1 67 ? -0.979 2.413 11.154 1.00 89.62 67 GLU A O 1
ATOM 485 N N . ASP A 1 68 ? -1.618 1.216 12.959 1.00 86.69 68 ASP A N 1
ATOM 486 C CA . ASP A 1 68 ? -3.028 1.573 12.876 1.00 86.69 68 ASP A CA 1
ATOM 487 C C . ASP A 1 68 ? -3.246 3.050 13.215 1.00 86.69 68 ASP A C 1
ATOM 489 O O . ASP A 1 68 ? -2.726 3.573 14.200 1.00 86.69 68 ASP A O 1
ATOM 493 N N . ASN A 1 69 ? -4.080 3.718 12.418 1.00 85.56 69 ASN A N 1
ATOM 494 C CA . ASN A 1 69 ? -4.497 5.099 12.651 1.00 85.56 69 ASN A CA 1
ATOM 495 C C . ASN A 1 69 ? -6.001 5.160 12.948 1.00 85.56 69 ASN A C 1
ATOM 497 O O . ASN A 1 69 ? -6.780 5.733 12.185 1.00 85.56 69 ASN A O 1
ATOM 501 N N . LEU A 1 70 ? -6.409 4.490 14.026 1.00 89.88 70 LEU A N 1
ATOM 502 C CA . LEU A 1 70 ? -7.798 4.421 14.474 1.00 89.88 70 LEU A CA 1
ATOM 503 C C . LEU A 1 70 ? -8.037 5.357 15.661 1.00 89.88 70 LEU A C 1
ATOM 505 O O . LEU A 1 70 ? -7.149 5.586 16.482 1.00 89.88 70 LEU A O 1
ATOM 509 N N . VAL A 1 71 ? -9.261 5.877 15.771 1.00 92.44 71 VAL A N 1
ATOM 510 C CA . VAL A 1 71 ? -9.677 6.703 16.911 1.00 92.44 71 VAL A CA 1
ATOM 511 C C . VAL A 1 71 ? -9.891 5.794 18.130 1.00 92.44 71 VAL A C 1
ATOM 513 O O . VAL A 1 71 ? -10.798 4.962 18.088 1.00 92.44 71 VAL A O 1
ATOM 516 N N . PRO A 1 72 ? -9.123 5.944 19.230 1.00 91.50 72 PRO A N 1
ATOM 517 C CA . PRO A 1 72 ? -9.147 4.985 20.343 1.00 91.50 72 PRO A CA 1
ATOM 518 C C . PRO A 1 72 ? -10.475 4.910 21.102 1.00 91.50 72 PRO A C 1
ATOM 520 O O . PRO A 1 72 ? -10.715 3.955 21.834 1.00 91.50 72 PRO A O 1
ATOM 523 N N . THR A 1 73 ? -11.311 5.941 20.985 1.00 95.31 73 THR A N 1
ATOM 524 C CA . THR A 1 73 ? -12.595 6.037 21.688 1.00 95.31 73 THR A CA 1
ATOM 525 C C . THR A 1 73 ? -13.752 5.395 20.933 1.00 95.31 73 THR A C 1
ATOM 527 O O . THR A 1 73 ? -14.821 5.251 21.516 1.00 95.31 73 THR A O 1
ATOM 530 N N . ASN A 1 74 ? -13.563 5.042 19.660 1.00 94.00 74 ASN A N 1
ATOM 531 C CA . ASN A 1 74 ? -14.631 4.503 18.829 1.00 94.00 74 ASN A CA 1
ATOM 532 C C . ASN A 1 74 ? -14.721 2.984 18.976 1.00 94.00 74 ASN A C 1
ATOM 534 O O . ASN A 1 74 ? -13.718 2.275 19.070 1.00 94.00 74 ASN A O 1
ATOM 538 N N .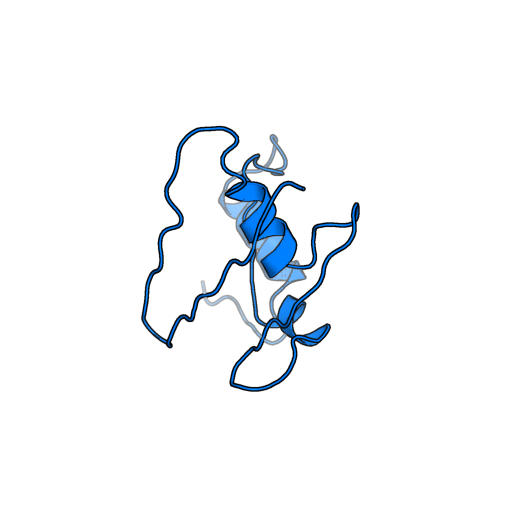 THR A 1 75 ? -15.945 2.478 18.937 1.00 96.19 75 THR A N 1
ATOM 539 C CA . THR A 1 75 ? -16.223 1.058 18.734 1.00 96.19 75 THR A CA 1
ATOM 540 C C . THR A 1 75 ? -15.933 0.647 17.288 1.00 96.19 75 THR A C 1
ATOM 542 O O . THR A 1 75 ? -15.863 1.475 16.379 1.00 96.19 75 THR A O 1
ATOM 545 N N . VAL A 1 76 ? -15.809 -0.663 17.056 1.00 94.31 76 VAL A N 1
ATOM 546 C CA . VAL A 1 76 ? -15.585 -1.220 15.710 1.00 94.31 76 VAL A CA 1
ATOM 547 C C . VAL A 1 76 ? -16.682 -0.790 14.730 1.00 94.31 76 VAL A C 1
ATOM 549 O O . VAL A 1 76 ? -16.377 -0.427 13.595 1.00 94.31 76 VAL A O 1
ATOM 552 N N . GLU A 1 77 ? -17.944 -0.800 15.170 1.00 94.31 77 GLU A N 1
ATOM 553 C CA . GLU A 1 77 ? -19.090 -0.390 14.352 1.00 94.31 77 GLU A CA 1
ATOM 554 C C . GLU A 1 77 ? -18.999 1.090 13.966 1.00 94.31 77 GLU A C 1
ATOM 556 O O . GLU A 1 77 ? -19.100 1.426 12.788 1.00 94.31 77 GLU A O 1
ATOM 561 N N . GLU A 1 78 ? -18.721 1.971 14.929 1.00 94.88 78 GLU A N 1
ATOM 562 C CA . GLU A 1 78 ? -18.574 3.409 14.678 1.00 94.88 78 GLU A CA 1
ATOM 563 C C . GLU A 1 78 ? -17.425 3.705 13.711 1.00 94.88 78 GLU A C 1
ATOM 565 O O . GLU A 1 78 ? -17.565 4.535 12.813 1.00 94.88 78 GLU A O 1
ATOM 570 N N . THR A 1 79 ? -16.292 3.015 13.855 1.00 94.12 79 THR A N 1
ATOM 571 C CA . THR A 1 79 ? -15.162 3.140 12.930 1.00 94.12 79 THR A CA 1
ATOM 572 C C . THR A 1 79 ? -15.535 2.685 11.520 1.00 94.12 79 THR A C 1
ATOM 574 O O . THR A 1 79 ? -15.224 3.388 10.558 1.00 94.12 79 THR A O 1
ATOM 577 N N . MET A 1 80 ? -16.213 1.542 11.371 1.00 91.38 80 MET A N 1
ATOM 578 C CA . MET A 1 80 ? -16.647 1.059 10.056 1.00 91.38 80 MET A CA 1
ATOM 579 C C . MET A 1 80 ? -17.634 2.018 9.391 1.00 91.38 80 MET A C 1
ATOM 581 O O . MET A 1 80 ? -17.443 2.352 8.222 1.00 91.38 80 MET A O 1
ATOM 585 N N . LEU A 1 81 ? -18.645 2.492 10.125 1.00 91.81 81 LEU A N 1
ATOM 586 C CA . LEU A 1 81 ? -19.632 3.443 9.608 1.00 91.81 81 LEU A CA 1
ATOM 587 C C . LEU A 1 81 ? -18.973 4.761 9.189 1.00 91.81 81 LEU A C 1
ATOM 589 O O . LEU A 1 81 ? -19.242 5.258 8.100 1.00 91.81 81 LEU A O 1
ATOM 593 N N . PHE A 1 82 ? -18.037 5.274 9.991 1.00 90.62 82 PHE A N 1
ATOM 594 C CA . PHE A 1 82 ? -17.289 6.485 9.659 1.00 90.62 82 PHE A CA 1
ATOM 595 C C . PHE A 1 82 ? -16.522 6.361 8.333 1.00 90.62 82 PHE A C 1
ATOM 597 O O . PHE A 1 82 ? -16.584 7.258 7.493 1.00 90.62 82 PHE A O 1
ATOM 604 N N . TYR A 1 83 ? -15.814 5.249 8.108 1.00 89.62 83 TYR A N 1
ATOM 605 C CA . TYR A 1 83 ? -15.109 5.035 6.839 1.00 89.62 83 TYR A CA 1
ATOM 606 C C . TYR A 1 83 ? -16.064 4.771 5.673 1.00 89.62 83 TYR A C 1
ATOM 608 O O . TYR A 1 83 ? -15.805 5.245 4.563 1.00 89.62 83 TYR A O 1
ATOM 616 N N . ALA A 1 84 ? -17.161 4.049 5.906 1.00 89.31 84 ALA A N 1
ATOM 617 C CA . ALA A 1 84 ? -18.185 3.802 4.897 1.00 89.31 84 ALA A CA 1
ATOM 618 C C . ALA A 1 84 ? -18.791 5.120 4.392 1.00 89.31 84 ALA A C 1
ATOM 620 O O . ALA A 1 84 ? -18.826 5.342 3.184 1.00 89.31 84 ALA A O 1
ATOM 621 N N . ASP A 1 85 ? -19.152 6.033 5.296 1.00 88.88 85 ASP A N 1
ATOM 622 C CA . ASP A 1 85 ? -19.722 7.343 4.956 1.00 88.88 85 ASP A CA 1
ATOM 623 C C . ASP A 1 85 ? -18.772 8.222 4.124 1.00 88.88 85 ASP A C 1
ATOM 625 O O . ASP A 1 85 ? -19.218 9.053 3.329 1.00 88.88 85 ASP A O 1
ATOM 629 N N . LEU A 1 86 ? -17.457 8.048 4.288 1.00 87.81 86 LEU A N 1
ATOM 630 C CA . LEU A 1 86 ? -16.438 8.806 3.558 1.00 87.81 86 LEU A CA 1
ATOM 631 C C . LEU A 1 86 ? -16.084 8.213 2.191 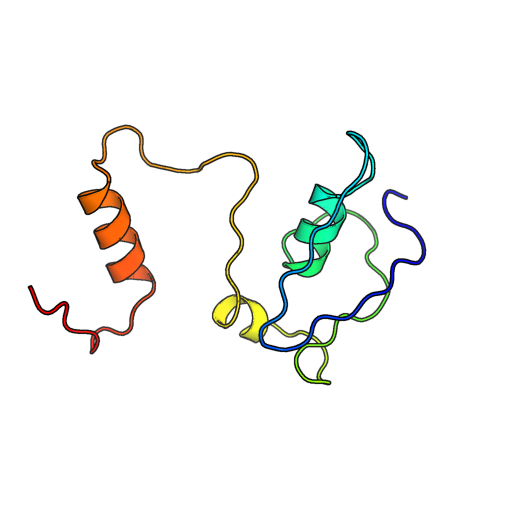1.00 87.81 86 LEU A C 1
ATOM 633 O O . LEU A 1 86 ? -15.623 8.944 1.315 1.00 87.81 86 LEU A O 1
ATOM 637 N N . THR A 1 87 ? -16.235 6.900 2.019 1.00 84.88 87 THR A N 1
ATOM 638 C CA . THR A 1 87 ? -15.713 6.180 0.844 1.00 84.88 87 THR A CA 1
ATOM 639 C C . THR A 1 87 ? -16.802 5.686 -0.096 1.00 84.88 87 THR A C 1
ATOM 641 O O . THR A 1 87 ? -16.569 5.598 -1.303 1.00 84.88 87 THR A O 1
ATOM 644 N N . LEU A 1 88 ? -17.994 5.381 0.418 1.00 86.88 88 LEU A N 1
ATOM 645 C CA . LEU A 1 88 ? -19.083 4.856 -0.390 1.00 86.88 88 LEU A CA 1
ATOM 646 C C . LEU A 1 88 ? -19.876 5.983 -1.073 1.00 86.88 88 LEU A C 1
ATOM 648 O O . LEU A 1 88 ? -20.094 7.052 -0.497 1.00 86.88 88 LEU A O 1
ATOM 652 N N . PRO A 1 89 ? -20.379 5.753 -2.300 1.00 84.19 89 PRO A N 1
ATOM 653 C CA . PRO A 1 89 ? -21.349 6.645 -2.920 1.00 84.19 89 PRO A CA 1
ATOM 654 C C . PRO A 1 89 ? -22.580 6.825 -2.026 1.00 84.19 89 PRO A C 1
ATOM 656 O O . PRO A 1 89 ? -23.065 5.863 -1.436 1.00 84.19 89 PRO A O 1
ATOM 659 N N . ARG A 1 90 ? -23.178 8.021 -2.008 1.00 74.69 90 ARG A N 1
ATOM 660 C CA . ARG A 1 90 ? -24.412 8.292 -1.234 1.00 74.69 90 ARG A CA 1
ATOM 661 C C . ARG A 1 90 ? -25.616 7.431 -1.639 1.00 74.69 90 ARG A C 1
ATOM 663 O O . ARG A 1 90 ? -26.597 7.376 -0.910 1.00 74.69 90 ARG A O 1
ATOM 670 N N . SER A 1 91 ? -25.556 6.785 -2.803 1.00 75.50 91 SER A N 1
ATOM 671 C CA . SER A 1 91 ? -26.559 5.827 -3.280 1.00 75.50 91 SER A CA 1
ATOM 672 C C . SER A 1 91 ? -26.432 4.437 -2.651 1.00 75.50 91 SER A C 1
ATOM 674 O O . SER A 1 91 ? -27.291 3.592 -2.882 1.00 75.50 91 SER A O 1
ATOM 676 N N . SER A 1 92 ? -25.358 4.176 -1.904 1.00 66.38 92 SER A N 1
ATOM 677 C CA . SER A 1 92 ? -25.131 2.908 -1.211 1.00 66.38 92 SER A CA 1
ATOM 678 C C . SER A 1 92 ? -25.984 2.901 0.053 1.00 66.38 92 SER A C 1
ATOM 680 O O . SER A 1 92 ? -25.553 3.358 1.108 1.00 66.38 92 SER A O 1
ATOM 682 N N . SER A 1 93 ? -27.235 2.458 -0.050 1.00 56.16 93 SER A N 1
ATOM 683 C CA . SER A 1 93 ? -28.050 2.234 1.141 1.00 56.16 93 SER A CA 1
ATOM 684 C C . SER A 1 93 ? -27.510 1.028 1.902 1.00 56.16 93 SER A C 1
ATOM 686 O O . SER A 1 93 ? -27.401 -0.064 1.349 1.00 56.16 93 SER A O 1
ATOM 688 N N . PHE A 1 94 ? -27.165 1.235 3.171 1.00 61.69 94 PHE A N 1
ATOM 689 C CA . PHE A 1 94 ? -26.898 0.151 4.106 1.00 61.69 94 PHE A CA 1
ATOM 690 C C . PHE A 1 94 ? -28.237 -0.510 4.450 1.00 61.69 94 PHE A C 1
ATOM 692 O O . PHE A 1 94 ? -29.079 0.091 5.120 1.00 61.69 94 PHE A O 1
ATOM 699 N N . GLU A 1 95 ? -28.468 -1.710 3.930 1.00 59.34 95 GLU A N 1
ATOM 700 C CA . GLU A 1 95 ? -29.637 -2.518 4.272 1.00 59.34 95 GLU A CA 1
ATOM 701 C C . GLU A 1 95 ? -29.333 -3.215 5.608 1.00 59.34 95 GLU A C 1
ATOM 703 O O . GLU A 1 95 ? -28.356 -3.956 5.711 1.00 59.34 95 GLU A O 1
ATOM 708 N N . ARG A 1 96 ? -30.090 -2.860 6.655 1.00 43.84 96 ARG A N 1
ATOM 709 C CA . ARG A 1 96 ? -29.943 -3.419 8.010 1.00 43.84 96 ARG A CA 1
ATOM 710 C C . ARG A 1 96 ? -30.574 -4.797 8.127 1.00 43.84 96 ARG A C 1
ATOM 712 O O . ARG A 1 96 ? -31.673 -4.974 7.557 1.00 43.84 96 ARG A O 1
#